Protein AF-A0A3E0MIS6-F1 (afdb_monomer)

Nearest PDB structures (foldseek):
  4czz-assembly1_B  TM=7.151E-01  e=3.723E+00  Homo sapiens

Secondary structure (DSSP, 8-state):
--SS-HHHHHHHHHTPSB-HHHHHHHHHHHSSS-HHHHHHHHHHTT--B-PPPPPPPPPPPSS--HHHHHHHHHHHTTPPP-SSSPPHHHHHHHHHHH-

pLDDT: mean 90.52, std 8.73, range [60.5, 96.69]

Structure (mmCIF, N/CA/C/O backbone):
data_AF-A0A3E0MIS6-F1
#
_entry.id   AF-A0A3E0MIS6-F1
#
loop_
_atom_site.group_PDB
_atom_site.id
_atom_site.type_symbol
_atom_site.label_atom_id
_atom_site.label_alt_id
_atom_site.label_comp_id
_atom_site.label_asym_id
_atom_site.label_entity_id
_atom_site.label_seq_id
_atom_site.pdbx_PDB_ins_code
_atom_site.Cartn_x
_atom_site.Cartn_y
_atom_site.Cartn_z
_atom_site.occupancy
_atom_site.B_iso_or_equiv
_atom_site.auth_seq_id
_atom_site.auth_comp_id
_atom_site.auth_asym_id
_atom_site.auth_atom_id
_atom_site.pdbx_PDB_model_num
ATOM 1 N N . MET A 1 1 ? -10.401 15.696 27.341 1.00 60.50 1 MET A N 1
ATOM 2 C CA . MET A 1 1 ? -11.743 15.164 27.008 1.00 60.50 1 MET A CA 1
ATOM 3 C C . MET A 1 1 ? -11.606 14.136 25.893 1.00 60.50 1 MET A C 1
ATOM 5 O O . MET A 1 1 ? -10.700 14.270 25.083 1.00 60.50 1 MET A O 1
ATOM 9 N N . SER A 1 2 ? -12.436 13.089 25.874 1.00 73.88 2 SER A N 1
ATOM 10 C CA . SER A 1 2 ? -12.440 12.104 24.780 1.00 73.88 2 SER A CA 1
ATOM 11 C C . SER A 1 2 ? -13.061 12.728 23.527 1.00 73.88 2 SER A C 1
ATOM 13 O O . SER A 1 2 ? -14.175 13.229 23.607 1.00 73.88 2 SER A O 1
ATOM 15 N N . ASN A 1 3 ? -12.392 12.637 22.372 1.00 86.50 3 ASN A N 1
ATOM 16 C CA . ASN A 1 3 ? -12.955 13.059 21.074 1.00 86.50 3 ASN A CA 1
ATOM 17 C C . ASN A 1 3 ? -14.115 12.161 20.595 1.00 86.50 3 ASN A C 1
ATOM 19 O O . ASN A 1 3 ? -14.743 12.443 19.579 1.00 86.50 3 ASN A O 1
ATOM 23 N N . TYR A 1 4 ? -14.381 11.063 21.310 1.00 93.00 4 TYR A N 1
ATOM 24 C CA . TYR A 1 4 ? -15.458 10.122 21.024 1.00 93.00 4 TYR A CA 1
ATOM 25 C C . TYR A 1 4 ? -16.657 10.373 21.925 1.00 93.00 4 TYR A C 1
ATOM 27 O O . TYR A 1 4 ? -16.518 10.333 23.152 1.00 93.00 4 TYR A O 1
ATOM 35 N N . THR A 1 5 ? -17.826 10.538 21.310 1.00 94.38 5 THR A N 1
ATOM 36 C CA . THR A 1 5 ? -19.115 10.555 22.004 1.00 94.38 5 THR A CA 1
ATOM 37 C C . THR A 1 5 ? -19.547 9.131 22.391 1.00 94.38 5 THR A C 1
ATOM 39 O O . THR A 1 5 ? -19.082 8.153 21.792 1.00 94.38 5 THR A O 1
ATOM 42 N N . PRO A 1 6 ? -20.467 8.972 23.360 1.00 94.00 6 PRO A N 1
ATOM 43 C CA . PRO A 1 6 ? -21.023 7.663 23.705 1.00 94.00 6 PRO A CA 1
ATOM 44 C C .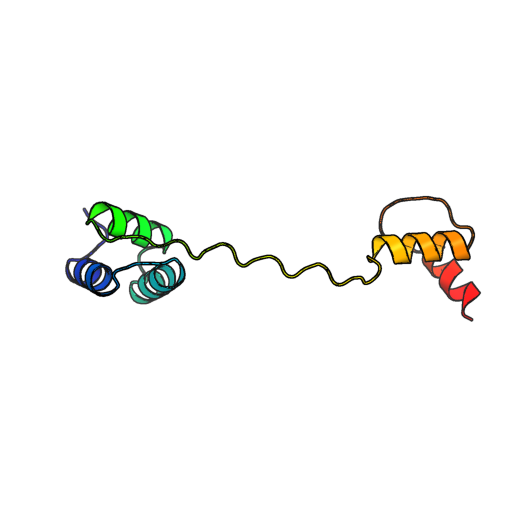 PRO A 1 6 ? -21.666 6.939 22.509 1.00 94.00 6 PRO A C 1
ATOM 46 O O . PRO A 1 6 ? -21.501 5.728 22.369 1.00 94.00 6 PRO A O 1
ATOM 49 N N . ALA A 1 7 ? -22.323 7.680 21.608 1.00 94.19 7 ALA A N 1
ATOM 50 C CA . ALA A 1 7 ? -22.930 7.131 20.395 1.00 94.19 7 ALA A CA 1
ATOM 51 C C . ALA A 1 7 ? -21.879 6.540 19.438 1.00 94.19 7 ALA A C 1
ATOM 53 O O . ALA A 1 7 ? -22.040 5.418 18.958 1.00 94.19 7 ALA A O 1
ATOM 54 N N . MET A 1 8 ? -20.754 7.237 19.233 1.00 95.25 8 MET A N 1
ATOM 55 C CA . MET A 1 8 ? -19.641 6.724 18.422 1.00 95.25 8 MET A CA 1
ATOM 56 C C . MET A 1 8 ? -19.052 5.444 19.028 1.00 95.25 8 MET A C 1
ATOM 58 O O . MET A 1 8 ? -18.759 4.490 18.312 1.00 95.25 8 MET A O 1
ATOM 62 N N . VAL A 1 9 ? -18.907 5.388 2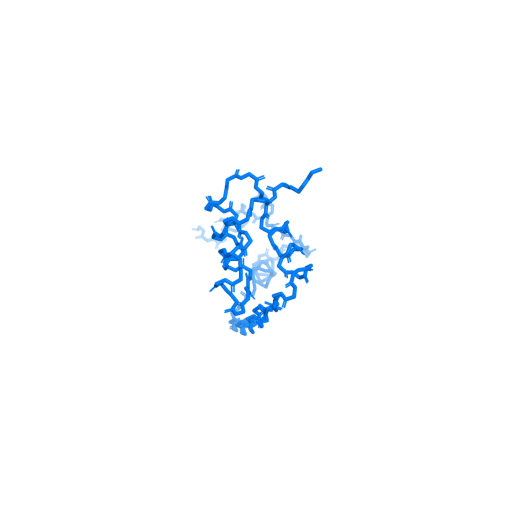0.357 1.00 94.94 9 VAL A N 1
ATOM 63 C CA . VAL A 1 9 ? -18.406 4.191 21.054 1.00 94.94 9 VAL A CA 1
ATOM 64 C C . VAL A 1 9 ? -19.367 3.010 20.892 1.00 94.94 9 VAL A C 1
ATOM 66 O O . VAL A 1 9 ? -18.912 1.895 20.634 1.00 94.94 9 VAL A O 1
ATOM 69 N N . ALA A 1 10 ? -20.681 3.236 20.988 1.00 95.88 10 ALA A N 1
ATOM 70 C CA . ALA A 1 10 ? -21.683 2.201 20.736 1.00 95.88 10 ALA A CA 1
ATOM 71 C C . ALA A 1 10 ? -21.602 1.676 19.293 1.00 95.88 10 ALA A C 1
ATOM 73 O O . ALA A 1 10 ? -21.636 0.465 19.073 1.00 95.88 10 ALA A O 1
ATOM 74 N N . ARG A 1 11 ? -21.397 2.570 18.319 1.00 96.44 11 ARG A N 1
ATOM 75 C CA . ARG A 1 11 ? -21.238 2.209 16.905 1.00 96.44 11 ARG A CA 1
ATOM 76 C C . ARG A 1 11 ? -19.982 1.373 16.641 1.00 96.44 11 ARG A C 1
ATOM 78 O O . ARG A 1 11 ? -20.048 0.385 15.910 1.00 96.44 11 ARG A O 1
ATOM 85 N N . ILE A 1 12 ? -18.861 1.715 17.283 1.00 95.06 12 ILE A N 1
ATOM 86 C CA . ILE A 1 12 ? -17.619 0.926 17.217 1.00 95.06 12 ILE A CA 1
ATOM 87 C C . ILE A 1 12 ? -17.850 -0.484 17.780 1.00 95.06 12 ILE A C 1
ATOM 89 O O . ILE A 1 12 ? -17.454 -1.459 17.145 1.00 95.06 12 ILE A O 1
ATOM 93 N N . LYS A 1 13 ? -18.531 -0.610 18.929 1.00 95.31 13 LYS A N 1
ATOM 94 C CA . LYS A 1 13 ? -18.864 -1.917 19.528 1.00 95.31 13 LYS A CA 1
ATOM 95 C C . LYS A 1 13 ? -19.778 -2.753 18.632 1.00 95.31 13 LYS A C 1
ATOM 97 O O . LYS A 1 13 ? -19.516 -3.934 18.443 1.00 95.31 13 LYS A O 1
ATOM 102 N N . ALA A 1 14 ? -20.796 -2.136 18.033 1.00 95.38 14 ALA A N 1
ATOM 103 C CA . ALA A 1 14 ? -21.706 -2.801 17.098 1.00 95.38 14 ALA A CA 1
ATOM 104 C C . ALA A 1 14 ? -21.011 -3.278 15.807 1.00 95.38 14 ALA A C 1
ATOM 106 O O . ALA A 1 14 ? -21.528 -4.144 15.110 1.00 95.38 14 ALA A O 1
ATOM 107 N N . SER A 1 15 ? -19.836 -2.726 15.490 1.00 93.00 15 SER A N 1
ATOM 108 C CA . SER A 1 15 ? -19.064 -3.072 14.293 1.00 93.00 15 SER A CA 1
ATOM 109 C C . SER A 1 15 ? -18.054 -4.206 14.518 1.00 93.00 15 SER A C 1
ATOM 111 O O . SER A 1 15 ? -17.345 -4.574 13.574 1.00 93.00 15 SER A O 1
ATOM 113 N N . ALA A 1 16 ? -17.977 -4.759 15.736 1.00 90.31 16 ALA A N 1
ATOM 114 C CA . ALA A 1 16 ? -17.074 -5.852 16.087 1.00 90.31 16 ALA A CA 1
ATOM 115 C C . ALA A 1 16 ? -17.380 -7.145 15.287 1.00 90.31 16 ALA A C 1
ATOM 117 O O . ALA A 1 16 ? -18.548 -7.441 15.036 1.00 90.31 16 ALA A O 1
ATOM 118 N N . PRO A 1 17 ? -16.362 -7.929 14.882 1.00 91.25 17 PRO A N 1
ATOM 119 C CA . PRO A 1 17 ? -14.940 -7.593 14.911 1.00 91.25 17 PRO A CA 1
ATOM 120 C C . PRO A 1 17 ? -14.603 -6.496 13.889 1.00 91.25 17 PRO A C 1
ATOM 122 O O . PRO A 1 17 ? -15.133 -6.467 12.769 1.00 91.25 17 PRO A O 1
ATOM 125 N N . LEU A 1 18 ? -13.717 -5.581 14.282 1.00 93.88 18 LEU A N 1
ATOM 126 C CA . LEU A 1 18 ? -13.306 -4.452 13.455 1.00 93.88 18 LEU A CA 1
ATOM 127 C C . LEU A 1 18 ? -12.255 -4.894 12.430 1.00 93.88 18 LEU A C 1
ATOM 129 O O . LEU A 1 18 ? -11.450 -5.781 12.691 1.00 93.88 18 LEU A O 1
ATOM 133 N N . ASN A 1 19 ? -12.210 -4.237 11.277 1.00 93.81 19 ASN A N 1
ATOM 134 C CA . ASN A 1 19 ? -11.130 -4.377 10.302 1.00 93.81 19 ASN A CA 1
ATOM 135 C C . ASN A 1 19 ? -10.814 -3.005 9.684 1.00 93.81 19 ASN A C 1
ATOM 137 O O . ASN A 1 19 ? -11.457 -2.004 10.010 1.00 93.81 19 ASN A O 1
ATOM 141 N N . LEU A 1 20 ? -9.809 -2.936 8.807 1.00 92.75 20 LEU A N 1
ATOM 142 C CA . LEU A 1 20 ? -9.371 -1.667 8.214 1.00 92.75 20 LEU A CA 1
ATOM 143 C C . LEU A 1 20 ? -10.472 -0.979 7.390 1.00 92.75 20 LEU A C 1
ATOM 145 O O . LEU A 1 20 ? -10.554 0.245 7.416 1.00 92.75 20 LEU A O 1
ATOM 149 N N . ALA A 1 21 ? -11.309 -1.746 6.683 1.00 93.69 21 ALA A N 1
ATOM 150 C CA . ALA A 1 21 ? -12.411 -1.206 5.886 1.00 93.69 21 ALA A CA 1
ATOM 151 C C . ALA A 1 21 ? -13.480 -0.575 6.789 1.00 93.69 21 ALA A C 1
ATOM 153 O O . ALA A 1 21 ? -13.694 0.630 6.719 1.00 93.69 21 ALA A O 1
ATOM 154 N N . LYS A 1 22 ? -14.006 -1.339 7.755 1.00 94.94 22 LYS A N 1
ATOM 155 C CA . LYS A 1 22 ? -14.972 -0.844 8.749 1.00 94.94 22 LYS A CA 1
ATOM 156 C C . LYS A 1 22 ? -14.447 0.378 9.509 1.00 94.94 22 LYS A C 1
ATOM 158 O O . LYS A 1 22 ? -15.193 1.309 9.779 1.00 94.94 22 LYS A O 1
ATOM 163 N N . ALA A 1 23 ? -13.156 0.403 9.851 1.00 95.44 23 ALA A N 1
ATOM 164 C CA . ALA A 1 23 ? -12.551 1.550 10.528 1.00 95.44 23 ALA A CA 1
ATOM 165 C C . ALA A 1 23 ? -12.502 2.814 9.651 1.00 95.44 23 ALA A C 1
ATOM 167 O O . ALA A 1 23 ? -12.622 3.920 10.179 1.00 95.44 23 ALA A O 1
ATOM 168 N N . LYS A 1 24 ? -12.310 2.666 8.333 1.00 96.62 24 LYS A N 1
ATOM 169 C CA . LYS A 1 24 ? -12.385 3.781 7.379 1.00 96.62 24 LYS A CA 1
ATOM 170 C C . LYS A 1 24 ? -13.814 4.288 7.235 1.00 96.62 24 LYS A C 1
ATOM 172 O O . LYS A 1 24 ? -14.005 5.498 7.288 1.00 96.62 24 LYS A O 1
ATOM 177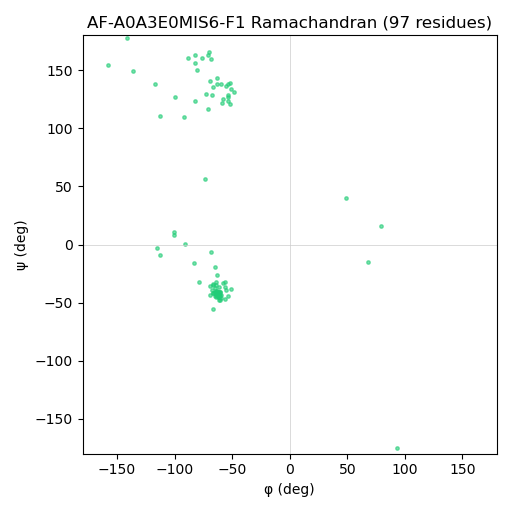 N N . ASP A 1 25 ? -14.780 3.382 7.136 1.00 96.69 25 ASP A N 1
ATOM 178 C CA . ASP A 1 25 ? -16.196 3.736 7.008 1.00 96.69 25 ASP A CA 1
ATOM 179 C C . ASP A 1 25 ? -16.684 4.494 8.247 1.00 96.69 25 ASP A C 1
ATOM 181 O O . ASP A 1 25 ? -17.265 5.566 8.127 1.00 96.69 25 ASP A O 1
ATOM 185 N N . LEU A 1 26 ? -16.341 4.013 9.448 1.00 96.25 26 LEU A N 1
ATOM 186 C CA . LEU A 1 26 ? -16.662 4.700 10.702 1.00 96.25 26 LEU A CA 1
ATOM 187 C C . LEU A 1 26 ? -15.985 6.068 10.811 1.00 96.25 26 LEU A C 1
ATOM 189 O O . LEU A 1 26 ? -16.595 7.020 11.277 1.00 96.25 26 LEU A O 1
ATOM 193 N N . ALA A 1 27 ? -14.726 6.196 10.386 1.00 96.50 27 ALA A N 1
ATOM 194 C CA . ALA A 1 27 ? -14.051 7.492 10.389 1.00 96.50 27 ALA A CA 1
ATOM 195 C C . ALA A 1 27 ? -14.712 8.492 9.427 1.00 96.50 27 ALA A C 1
ATOM 197 O O . ALA A 1 27 ? -14.826 9.670 9.763 1.00 96.50 27 ALA A O 1
ATOM 198 N N . ALA A 1 28 ? -15.174 8.022 8.265 1.00 96.69 28 ALA A N 1
ATOM 199 C CA . ALA A 1 28 ? -15.946 8.830 7.328 1.00 96.69 28 ALA A CA 1
ATOM 200 C C . ALA A 1 28 ? -17.323 9.212 7.902 1.00 96.69 28 ALA A C 1
ATOM 202 O O . ALA A 1 28 ? -17.716 10.367 7.785 1.00 96.69 28 ALA A O 1
ATOM 203 N N . GLU A 1 29 ? -18.010 8.281 8.577 1.00 95.25 29 GLU A N 1
ATOM 204 C CA . GLU A 1 29 ? -19.285 8.520 9.278 1.00 95.25 29 GLU A CA 1
ATOM 205 C C . GLU A 1 29 ? -19.129 9.568 10.392 1.00 95.25 29 GLU A C 1
ATOM 207 O O . GLU A 1 29 ? -19.978 10.436 10.571 1.00 95.25 29 GLU A O 1
ATOM 212 N N . PHE A 1 30 ? -18.026 9.510 11.138 1.00 95.00 30 PHE A N 1
ATOM 213 C CA . PHE A 1 30 ? -17.772 10.386 12.278 1.00 95.00 30 PHE A CA 1
ATOM 214 C C . PHE A 1 30 ? -17.288 11.788 11.890 1.00 95.00 30 PHE A C 1
ATOM 216 O O . PHE A 1 30 ? -17.551 12.745 12.617 1.00 95.00 30 PHE A O 1
ATOM 223 N N . GLY A 1 31 ? -16.539 11.925 10.793 1.00 93.62 31 GLY A N 1
ATOM 224 C CA . GLY A 1 31 ? -16.073 13.207 10.245 1.00 93.62 31 GLY A CA 1
ATOM 225 C C . GLY A 1 31 ? -15.044 13.978 11.089 1.00 93.62 31 GLY A C 1
ATOM 226 O O . GLY A 1 31 ? -14.381 14.874 10.573 1.00 93.62 31 GLY A O 1
ATOM 227 N N . ASN A 1 32 ? -14.860 13.632 12.367 1.00 92.50 32 ASN A N 1
ATOM 228 C CA . ASN A 1 32 ? -13.995 14.340 13.318 1.00 92.50 32 ASN A CA 1
ATOM 229 C C . ASN A 1 32 ? -12.788 13.514 13.808 1.00 92.50 32 ASN A C 1
ATOM 231 O O . ASN A 1 32 ? -11.972 14.007 14.589 1.00 92.50 32 ASN A O 1
ATOM 235 N N . VAL A 1 33 ? -12.667 12.252 13.384 1.00 93.94 33 VAL A N 1
ATOM 236 C CA . VAL A 1 33 ? -11.579 11.346 13.777 1.00 93.94 33 VAL A CA 1
ATOM 237 C C . VAL A 1 33 ? -11.046 10.567 12.581 1.00 93.94 33 VAL A C 1
ATOM 239 O O . VAL A 1 33 ? -11.765 10.245 11.643 1.00 93.94 33 VAL A O 1
ATOM 242 N N . THR A 1 34 ? -9.759 10.227 12.616 1.00 96.69 34 THR A N 1
ATOM 243 C CA . THR A 1 34 ? -9.132 9.405 11.573 1.00 96.69 34 THR A CA 1
ATOM 244 C C . THR A 1 34 ? -9.389 7.917 11.808 1.00 96.69 34 THR A C 1
ATOM 246 O O . THR A 1 34 ? -9.535 7.475 12.948 1.00 96.69 34 THR A O 1
ATOM 249 N N . TYR A 1 35 ? -9.326 7.100 10.751 1.00 95.88 35 TYR A N 1
ATOM 250 C CA . TYR A 1 35 ? -9.469 5.639 10.864 1.00 95.88 35 TYR A CA 1
ATOM 251 C C . TYR A 1 35 ? -8.457 5.011 11.841 1.00 95.88 35 TYR A C 1
ATOM 253 O O . TYR A 1 35 ? -8.775 4.048 12.533 1.00 95.88 35 TYR A O 1
ATOM 261 N N . ARG A 1 36 ? -7.244 5.578 11.961 1.00 95.75 36 ARG A N 1
ATOM 262 C CA . ARG A 1 36 ? -6.223 5.122 12.927 1.00 95.75 36 ARG A CA 1
ATOM 263 C C . ARG A 1 36 ? -6.657 5.394 14.368 1.00 95.75 36 ARG A C 1
ATOM 265 O O . ARG A 1 36 ? -6.450 4.547 15.234 1.00 95.75 36 ARG A O 1
ATOM 272 N N . SER A 1 37 ? -7.287 6.546 14.610 1.00 96.00 37 SER A N 1
ATOM 273 C CA . SER A 1 37 ? -7.886 6.872 15.906 1.00 96.00 37 SER A CA 1
ATOM 274 C C . SER A 1 37 ? -9.019 5.899 16.237 1.00 96.00 37 SER A C 1
ATOM 276 O O . SER A 1 37 ? -9.078 5.417 17.365 1.00 96.00 37 SER A O 1
ATOM 278 N N . VAL A 1 38 ? -9.869 5.551 15.260 1.00 95.94 38 VAL A N 1
ATOM 279 C CA . VAL A 1 38 ? -10.980 4.601 15.459 1.00 95.94 38 VAL A CA 1
ATOM 280 C C . VAL A 1 38 ? -10.452 3.224 15.861 1.00 95.94 38 VAL A C 1
ATOM 282 O O . VAL A 1 38 ? -10.957 2.636 16.814 1.00 95.94 38 VAL A O 1
ATOM 285 N N . ILE A 1 39 ? -9.393 2.739 15.201 1.00 95.50 39 ILE A N 1
ATOM 286 C CA . ILE A 1 39 ? -8.732 1.470 15.553 1.00 95.50 39 ILE A CA 1
ATOM 287 C C . ILE A 1 39 ? -8.177 1.521 16.983 1.00 95.50 39 ILE A C 1
ATOM 289 O O . ILE A 1 39 ? -8.443 0.618 17.772 1.00 95.50 39 ILE A O 1
ATOM 293 N N . SER A 1 40 ? -7.459 2.591 17.341 1.00 95.19 40 SER A N 1
ATOM 294 C CA . SER A 1 40 ? -6.917 2.771 18.697 1.00 95.19 40 SER A CA 1
ATOM 295 C C . SER A 1 40 ? -8.028 2.800 19.751 1.00 95.19 40 SER A C 1
ATOM 297 O O . SER A 1 40 ? -7.952 2.126 20.781 1.00 95.19 40 SER A O 1
ATOM 299 N N . LYS A 1 41 ? -9.126 3.512 19.465 1.00 95.44 41 LYS A N 1
ATOM 300 C CA . LYS A 1 41 ? -10.276 3.569 20.364 1.00 95.44 41 LYS A CA 1
ATOM 301 C C . LYS A 1 41 ? -10.937 2.203 20.515 1.00 95.44 41 LYS A C 1
ATOM 303 O O . LYS A 1 41 ? -11.218 1.823 21.648 1.00 95.44 41 LYS A O 1
ATOM 308 N N . ALA A 1 42 ? -11.143 1.469 19.423 1.00 94.69 42 ALA A N 1
ATOM 309 C CA . ALA A 1 42 ? -11.700 0.118 19.431 1.00 94.69 42 ALA A CA 1
ATOM 310 C C . ALA A 1 42 ? -10.876 -0.827 20.321 1.00 94.69 42 ALA A C 1
ATOM 312 O O . ALA A 1 42 ? -11.432 -1.472 21.206 1.00 94.69 42 ALA A O 1
ATOM 313 N N . GLN A 1 43 ? -9.550 -0.807 20.180 1.00 94.00 43 GLN A N 1
ATOM 314 C CA . GLN A 1 43 ? -8.642 -1.592 21.020 1.00 94.00 43 GLN A CA 1
ATOM 315 C C . GLN A 1 43 ? -8.742 -1.195 22.500 1.00 94.00 43 GLN A C 1
ATOM 317 O O . GLN A 1 43 ? -8.847 -2.064 23.360 1.00 94.00 43 GLN A O 1
ATOM 322 N N . SER A 1 44 ? -8.802 0.109 22.805 1.00 94.56 44 SER A N 1
ATOM 323 C CA . SER A 1 44 ? -8.923 0.600 24.189 1.00 94.56 44 SER A CA 1
ATOM 324 C C . SER A 1 44 ? -10.215 0.171 24.896 1.00 94.56 44 SER A C 1
ATOM 326 O O . SER A 1 44 ? -10.242 0.084 26.119 1.00 94.56 44 SER A O 1
ATOM 328 N N . ILE A 1 45 ? -11.289 -0.089 24.139 1.00 94.00 45 ILE A N 1
ATOM 329 C CA . ILE A 1 45 ? -12.592 -0.524 24.670 1.00 94.00 45 ILE A CA 1
ATOM 330 C C . ILE A 1 45 ? -12.817 -2.038 24.525 1.00 94.00 45 ILE A C 1
ATOM 332 O O . ILE A 1 45 ? -13.940 -2.498 24.725 1.00 94.00 45 ILE A O 1
ATOM 336 N N . GLY A 1 46 ? -11.775 -2.795 24.159 1.00 93.44 46 GLY A N 1
ATOM 337 C CA . GLY A 1 46 ? -11.808 -4.256 24.056 1.00 93.44 46 GLY A CA 1
ATOM 338 C C . GLY A 1 46 ? -12.450 -4.813 22.781 1.00 93.44 46 GLY A C 1
ATOM 339 O O . GLY A 1 46 ? -12.800 -5.987 22.748 1.00 93.44 46 GLY A O 1
ATOM 340 N N . VAL A 1 47 ? -12.627 -4.005 21.732 1.00 93.94 47 VAL A N 1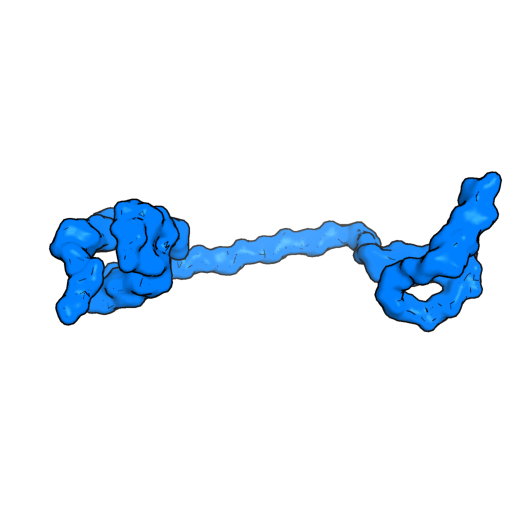
ATOM 341 C CA . VAL A 1 47 ? -13.110 -4.487 20.429 1.00 93.94 47 VAL A CA 1
ATOM 342 C C . VAL A 1 47 ? -11.941 -5.066 19.637 1.00 93.94 47 VAL A C 1
ATOM 344 O O . VAL A 1 47 ? -10.950 -4.382 19.372 1.00 93.94 47 VAL A O 1
ATOM 347 N N . GLU A 1 48 ? -12.077 -6.328 19.233 1.00 93.38 48 GLU A N 1
ATOM 348 C CA . GLU A 1 48 ? -11.075 -7.032 18.440 1.00 93.38 48 GLU A CA 1
ATOM 349 C C . GLU A 1 48 ? -10.871 -6.376 17.066 1.00 93.38 48 GLU A C 1
ATOM 351 O O . GLU A 1 48 ? -11.827 -5.989 16.386 1.00 93.38 48 GLU A O 1
ATOM 356 N N . TYR A 1 49 ? -9.605 -6.279 16.650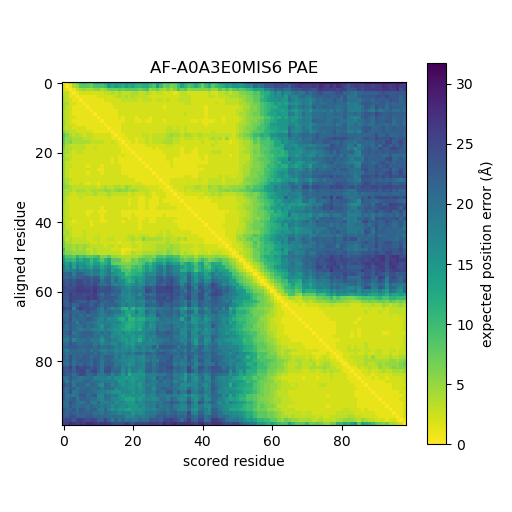 1.00 91.81 49 TYR A N 1
ATOM 357 C CA . TYR A 1 49 ? -9.213 -5.803 15.328 1.00 91.81 49 TYR A CA 1
ATOM 358 C C . TYR A 1 49 ? -8.592 -6.936 14.506 1.00 91.81 49 TYR A C 1
ATOM 360 O O . TYR A 1 49 ? -7.460 -7.355 14.751 1.00 91.81 49 TYR A O 1
ATOM 368 N N . VAL A 1 50 ? -9.316 -7.372 13.478 1.00 91.19 50 VAL A N 1
ATOM 369 C CA . VAL A 1 50 ? -8.897 -8.405 12.533 1.00 91.19 50 VAL A CA 1
ATOM 370 C C . VAL A 1 50 ? -8.216 -7.734 11.343 1.00 91.19 50 VAL A C 1
ATOM 372 O O . VAL A 1 50 ? -8.842 -7.054 10.521 1.00 91.19 50 VAL A O 1
ATOM 375 N N . LYS A 1 51 ? -6.897 -7.919 11.238 1.00 84.50 51 LYS A N 1
ATOM 376 C CA . LYS A 1 51 ? -6.146 -7.526 10.042 1.00 84.50 51 LYS A CA 1
ATOM 377 C C . LYS A 1 51 ? -6.581 -8.422 8.890 1.00 84.50 51 LYS A C 1
ATOM 379 O O . LYS A 1 51 ? -6.540 -9.642 9.014 1.00 84.50 51 LYS A O 1
ATOM 384 N N . LEU A 1 52 ? -6.958 -7.811 7.765 1.00 76.62 52 LEU A N 1
ATOM 385 C CA . LEU A 1 52 ? -7.097 -8.551 6.515 1.00 76.62 52 LEU A CA 1
ATOM 386 C C . LEU A 1 52 ? -5.782 -9.287 6.263 1.00 76.62 52 LEU A C 1
ATOM 388 O O . LEU A 1 52 ? -4.711 -8.671 6.311 1.00 76.62 52 LEU A O 1
ATOM 392 N N . ALA A 1 53 ? -5.874 -10.597 6.039 1.00 73.31 53 ALA A N 1
ATOM 393 C CA . ALA A 1 53 ? -4.724 -11.379 5.631 1.00 73.31 53 ALA A CA 1
ATOM 394 C C . ALA A 1 53 ? -4.106 -10.713 4.389 1.00 73.31 53 ALA A C 1
ATOM 396 O O . ALA A 1 53 ? -4.852 -10.239 3.521 1.00 73.31 53 ALA A O 1
ATOM 397 N N . PRO A 1 54 ? -2.767 -10.618 4.303 1.00 68.25 54 PRO A N 1
ATOM 398 C CA . PRO A 1 54 ? -2.130 -10.095 3.111 1.00 68.25 54 PRO A CA 1
ATOM 399 C C . PRO A 1 54 ? -2.640 -10.890 1.913 1.00 68.25 54 PRO A C 1
ATOM 401 O O . PRO A 1 54 ? -2.548 -12.117 1.892 1.00 68.25 54 PRO A O 1
ATOM 404 N N . VAL A 1 55 ? -3.214 -10.191 0.932 1.00 71.31 55 VAL A N 1
ATOM 405 C CA . VAL A 1 55 ? -3.641 -10.829 -0.311 1.00 71.31 55 VAL A CA 1
ATOM 406 C C . VAL A 1 55 ? -2.394 -11.454 -0.923 1.00 71.31 55 VAL A C 1
ATOM 408 O O . VAL A 1 55 ? -1.401 -10.753 -1.146 1.00 71.31 55 VAL A O 1
ATOM 411 N N . ALA A 1 56 ? -2.428 -12.769 -1.149 1.00 68.69 56 ALA A N 1
ATOM 412 C CA . ALA A 1 56 ? -1.353 -13.464 -1.836 1.00 68.69 56 ALA A CA 1
ATOM 413 C C . ALA A 1 56 ? -1.081 -12.720 -3.145 1.00 68.69 56 ALA A C 1
ATOM 415 O O . ALA A 1 56 ? -1.992 -12.509 -3.954 1.00 68.69 56 ALA A O 1
ATOM 416 N N . ARG A 1 57 ? 0.157 -12.243 -3.325 1.00 66.75 57 ARG A N 1
ATOM 417 C CA . ARG A 1 57 ? 0.531 -11.577 -4.572 1.00 66.75 57 ARG A CA 1
ATOM 418 C C . ARG A 1 57 ? 0.265 -12.576 -5.687 1.00 66.75 57 ARG A C 1
ATOM 420 O O . ARG A 1 57 ? 0.766 -13.698 -5.623 1.00 66.75 57 ARG A O 1
ATOM 427 N N . LYS A 1 58 ? -0.526 -12.175 -6.686 1.00 71.06 58 LYS A N 1
ATOM 428 C CA . LYS A 1 58 ? -0.660 -12.968 -7.907 1.00 71.06 58 LYS A CA 1
ATOM 429 C C . LYS A 1 58 ? 0.752 -13.261 -8.412 1.00 71.06 58 LYS A C 1
ATOM 431 O O . LYS A 1 58 ? 1.593 -12.355 -8.404 1.00 71.06 58 LYS A O 1
ATOM 436 N N . ALA A 1 59 ? 1.011 -14.514 -8.783 1.00 66.88 59 ALA A N 1
ATOM 437 C CA . ALA A 1 59 ? 2.255 -14.872 -9.448 1.00 66.88 59 ALA A CA 1
ATOM 438 C C . ALA A 1 59 ? 2.470 -13.873 -10.589 1.00 66.88 59 ALA A C 1
ATOM 440 O O . ALA A 1 59 ? 1.520 -13.557 -11.315 1.00 66.88 59 ALA A O 1
ATOM 441 N N . LYS A 1 60 ? 3.677 -13.299 -10.686 1.00 64.56 60 LYS A N 1
ATOM 442 C CA . LYS A 1 60 ? 4.007 -12.460 -11.840 1.00 64.56 60 LYS A CA 1
ATOM 443 C C . LYS A 1 60 ? 3.720 -13.307 -13.076 1.00 64.56 60 LYS A C 1
ATOM 445 O O . LYS A 1 60 ? 4.141 -14.459 -13.117 1.00 64.56 60 LYS A O 1
ATOM 450 N N . ALA A 1 61 ? 2.952 -12.759 -14.016 1.00 69.56 61 ALA A N 1
ATOM 451 C CA . ALA A 1 61 ? 2.781 -13.404 -15.306 1.00 69.56 61 ALA A CA 1
ATOM 452 C C . ALA A 1 61 ? 4.176 -13.705 -15.869 1.00 69.56 61 ALA A C 1
ATOM 454 O O . ALA A 1 61 ? 5.081 -12.879 -15.709 1.00 69.56 61 ALA A O 1
ATOM 455 N N . ASP A 1 62 ? 4.339 -14.880 -16.476 1.00 74.81 62 ASP A N 1
ATOM 456 C CA . ASP A 1 62 ? 5.573 -15.312 -17.141 1.00 74.81 62 ASP A CA 1
ATOM 457 C C . ASP A 1 62 ? 5.737 -14.561 -18.471 1.00 74.81 62 ASP A C 1
ATOM 459 O O . ASP A 1 62 ? 5.716 -15.107 -19.569 1.00 74.81 62 ASP A O 1
ATOM 463 N N . THR A 1 63 ? 5.734 -13.239 -18.364 1.00 80.81 63 THR A N 1
ATOM 464 C CA . THR A 1 63 ? 5.851 -12.291 -19.460 1.00 80.81 63 THR A CA 1
ATOM 465 C C . THR A 1 63 ? 7.128 -11.508 -19.242 1.00 80.81 63 THR A C 1
ATOM 467 O O . THR A 1 63 ? 7.354 -11.077 -18.101 1.00 80.81 63 THR A O 1
ATOM 470 N N . PRO A 1 64 ? 7.915 -11.255 -20.301 1.00 86.56 64 PRO A N 1
ATOM 471 C CA . PRO A 1 64 ? 9.156 -10.531 -20.149 1.00 86.56 64 PRO A CA 1
ATOM 472 C C . PRO A 1 64 ? 8.932 -9.185 -19.468 1.00 86.56 64 PRO A C 1
ATOM 474 O O . PRO A 1 64 ? 7.975 -8.459 -19.765 1.00 86.56 64 PRO A O 1
ATOM 477 N N . THR A 1 65 ? 9.796 -8.845 -18.519 1.00 89.94 65 THR A N 1
ATOM 478 C CA . THR A 1 65 ? 9.711 -7.548 -17.851 1.00 89.94 65 THR A CA 1
ATOM 479 C C . THR A 1 65 ? 10.066 -6.422 -18.825 1.00 89.94 65 THR A C 1
ATOM 481 O O . THR A 1 65 ? 10.761 -6.623 -19.820 1.00 89.94 65 THR A O 1
ATOM 484 N N . LYS A 1 66 ? 9.647 -5.182 -18.530 1.00 92.56 66 LYS A N 1
ATOM 485 C CA . LYS A 1 66 ? 10.082 -4.004 -19.308 1.00 92.56 66 LYS A CA 1
ATOM 486 C C . LYS A 1 66 ? 11.612 -3.954 -19.439 1.00 92.56 66 LYS A C 1
ATOM 488 O O . LYS A 1 66 ? 12.121 -3.612 -20.497 1.00 92.56 66 LYS A O 1
ATOM 493 N N . ALA A 1 67 ? 12.337 -4.317 -18.380 1.00 92.69 67 ALA A N 1
ATOM 494 C CA . ALA A 1 67 ? 13.796 -4.352 -18.391 1.00 92.69 67 ALA A CA 1
ATOM 495 C C . ALA A 1 67 ? 14.348 -5.384 -19.386 1.00 92.69 67 ALA A C 1
ATOM 497 O O . ALA A 1 67 ? 15.288 -5.076 -20.113 1.00 92.69 67 ALA A O 1
ATOM 498 N N . GLU A 1 68 ? 13.738 -6.567 -19.467 1.00 93.06 68 GLU A N 1
ATOM 499 C CA . GLU A 1 68 ? 14.116 -7.603 -20.435 1.00 93.06 68 GLU A CA 1
ATOM 500 C C . GLU A 1 68 ? 13.830 -7.173 -21.875 1.00 93.06 68 GLU A C 1
ATOM 502 O O . GLU A 1 68 ? 14.693 -7.339 -22.733 1.00 93.06 68 GLU A O 1
ATOM 507 N N . TYR A 1 69 ? 12.681 -6.539 -22.137 1.00 94.38 69 TYR A N 1
ATOM 508 C CA . TYR A 1 69 ? 12.405 -5.953 -23.453 1.00 94.38 69 TYR A CA 1
ATOM 509 C C . TYR A 1 69 ? 13.444 -4.895 -23.834 1.00 94.38 69 TYR A C 1
ATOM 511 O O . TYR A 1 69 ? 13.967 -4.914 -24.944 1.00 94.38 69 TYR A O 1
ATOM 519 N N . LEU A 1 70 ? 13.787 -3.991 -22.913 1.00 95.62 70 LEU A N 1
ATOM 520 C CA . LEU A 1 70 ? 14.788 -2.954 -23.163 1.00 95.62 70 LEU A CA 1
ATOM 521 C C . LEU A 1 70 ? 16.183 -3.541 -23.415 1.00 95.62 70 LEU A C 1
ATOM 523 O O . LEU A 1 70 ? 16.884 -3.079 -24.312 1.00 95.62 70 LEU A O 1
ATOM 527 N N . ALA A 1 71 ? 16.574 -4.578 -22.672 1.00 94.00 71 ALA A N 1
ATOM 528 C CA . ALA A 1 71 ? 17.830 -5.287 -22.899 1.00 94.00 71 ALA A CA 1
ATOM 529 C C . ALA A 1 71 ? 17.848 -5.987 -24.269 1.00 94.00 71 ALA A C 1
ATOM 531 O O . ALA A 1 71 ? 18.837 -5.894 -24.997 1.00 94.00 71 ALA A O 1
ATOM 532 N N . ALA A 1 72 ? 16.742 -6.630 -24.656 1.00 94.31 7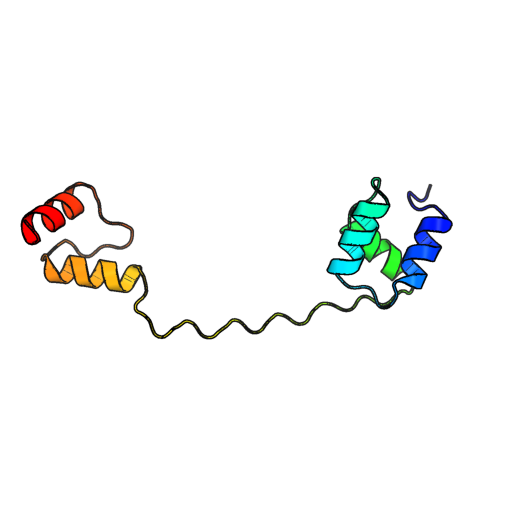2 ALA A N 1
ATOM 533 C CA . ALA A 1 72 ? 16.602 -7.269 -25.961 1.00 94.31 72 ALA A CA 1
ATOM 534 C C . ALA A 1 72 ? 16.682 -6.255 -27.114 1.00 94.31 72 ALA A C 1
ATOM 536 O O . ALA A 1 72 ? 17.391 -6.506 -28.086 1.00 94.31 72 ALA A O 1
ATOM 537 N N . ILE A 1 73 ? 16.033 -5.091 -26.985 1.00 94.94 73 ILE A N 1
ATOM 538 C CA . ILE A 1 73 ? 16.105 -4.001 -27.974 1.00 94.94 73 ILE A CA 1
ATOM 539 C C . ILE A 1 73 ? 17.543 -3.492 -28.112 1.00 94.94 73 ILE A C 1
ATOM 541 O O . ILE A 1 73 ? 18.053 -3.395 -29.227 1.00 94.94 73 ILE A O 1
ATOM 545 N N . ARG A 1 74 ? 18.232 -3.219 -26.995 1.00 95.62 74 ARG A N 1
ATOM 546 C CA . ARG A 1 74 ? 19.633 -2.765 -27.031 1.00 95.62 74 ARG A CA 1
ATOM 547 C C . ARG A 1 74 ? 20.546 -3.785 -27.691 1.00 95.62 74 ARG A C 1
ATOM 549 O O . ARG A 1 74 ? 21.355 -3.411 -28.534 1.00 95.62 74 ARG A O 1
ATOM 556 N N . LYS A 1 75 ? 20.370 -5.067 -27.365 1.00 94.62 75 LYS A N 1
ATOM 557 C CA . LYS A 1 75 ? 21.111 -6.160 -28.000 1.00 94.62 75 LYS A CA 1
ATOM 558 C C . LYS A 1 75 ? 20.829 -6.235 -29.503 1.00 94.62 75 LYS A C 1
ATOM 560 O O . LYS A 1 75 ? 21.769 -6.373 -30.277 1.00 94.62 75 LYS A O 1
ATOM 565 N N . GLY A 1 76 ? 19.565 -6.128 -29.913 1.00 94.81 76 GLY A N 1
ATOM 566 C CA . GLY A 1 76 ? 19.158 -6.185 -31.320 1.00 94.81 76 GLY A CA 1
ATOM 567 C C . GLY A 1 76 ? 19.703 -5.032 -32.164 1.00 94.81 76 GLY A C 1
ATOM 568 O O . GLY A 1 76 ? 20.012 -5.227 -33.333 1.00 94.81 76 GLY A O 1
ATOM 569 N N . LEU A 1 77 ? 19.876 -3.855 -31.560 1.00 94.94 77 LEU A N 1
ATOM 570 C CA . LEU A 1 77 ? 20.369 -2.644 -32.224 1.00 94.94 77 LEU A CA 1
ATOM 571 C C . LEU A 1 77 ? 21.856 -2.355 -31.967 1.00 94.94 77 LEU A C 1
ATOM 573 O O . LEU A 1 77 ? 22.338 -1.278 -32.318 1.00 94.94 77 LEU A O 1
ATOM 577 N N . ALA A 1 78 ? 22.575 -3.293 -31.339 1.00 94.38 78 ALA A N 1
ATOM 578 C CA . ALA A 1 78 ? 23.973 -3.137 -30.931 1.00 94.38 78 ALA A CA 1
ATOM 579 C C . ALA A 1 78 ? 24.243 -1.822 -30.161 1.00 94.38 78 ALA A C 1
ATOM 581 O O . ALA A 1 78 ? 25.255 -1.150 -30.367 1.00 94.38 78 ALA A O 1
ATOM 582 N N . LEU A 1 79 ? 23.312 -1.438 -29.284 1.00 92.75 79 LEU A N 1
ATOM 583 C CA . LEU A 1 79 ? 23.421 -0.257 -28.426 1.00 92.75 79 LEU A CA 1
ATOM 584 C C . LEU A 1 79 ? 24.251 -0.564 -27.173 1.00 92.75 79 LEU A C 1
ATOM 586 O O . LEU A 1 79 ? 24.448 -1.721 -26.801 1.00 92.75 79 LEU A O 1
ATOM 590 N N . ALA A 1 80 ? 24.717 0.491 -26.502 1.00 91.50 80 ALA A N 1
ATOM 591 C CA . ALA A 1 80 ? 25.495 0.369 -25.274 1.00 91.50 80 ALA A CA 1
ATOM 592 C C . ALA A 1 80 ? 24.708 -0.353 -24.169 1.00 91.50 80 ALA A C 1
ATOM 594 O O . ALA A 1 80 ? 23.527 -0.070 -23.948 1.00 91.50 80 ALA A O 1
ATOM 595 N N . ASP A 1 81 ? 25.379 -1.249 -23.442 1.00 89.56 81 ASP A N 1
ATOM 596 C CA . ASP A 1 81 ? 24.777 -1.933 -22.301 1.00 89.56 81 ASP A CA 1
ATOM 597 C C . ASP A 1 81 ? 24.598 -0.958 -21.133 1.00 89.56 81 ASP A C 1
ATOM 599 O O . ASP A 1 81 ? 25.557 -0.375 -20.619 1.00 89.56 81 ASP A O 1
ATOM 603 N N . ARG A 1 82 ? 23.340 -0.729 -20.753 1.00 90.94 82 ARG A N 1
ATOM 604 C CA . ARG A 1 82 ? 22.969 0.190 -19.679 1.00 90.94 82 ARG A CA 1
ATOM 605 C C . ARG A 1 82 ? 21.601 -0.145 -19.106 1.00 90.94 82 ARG A C 1
ATOM 607 O O . ARG A 1 82 ? 20.717 -0.672 -19.786 1.00 90.94 82 ARG A O 1
ATOM 614 N N . SER A 1 83 ? 21.404 0.246 -17.853 1.00 88.38 83 SER A N 1
ATOM 615 C CA . SER A 1 83 ? 20.113 0.189 -17.174 1.00 88.38 83 SER A CA 1
ATOM 616 C C . SER A 1 83 ? 19.289 1.466 -17.409 1.00 88.38 83 SER A C 1
ATOM 618 O O . SER A 1 83 ? 19.812 2.514 -17.792 1.00 88.38 83 SER A O 1
ATOM 620 N N . GLY A 1 84 ? 17.975 1.375 -17.186 1.00 92.38 84 GLY A N 1
ATOM 621 C CA . GLY A 1 84 ? 17.034 2.486 -17.367 1.00 92.38 84 GLY A 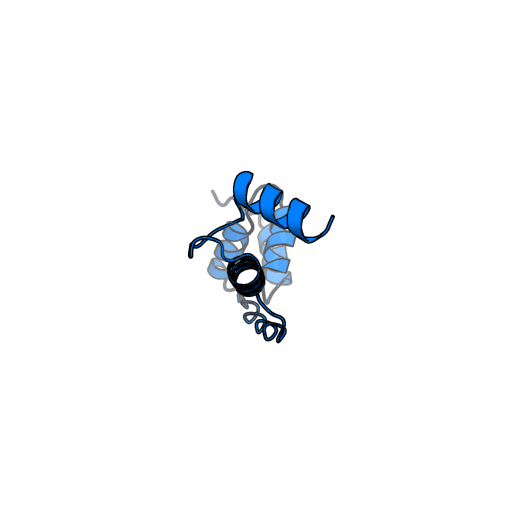CA 1
ATOM 622 C C . GLY A 1 84 ? 16.378 2.537 -18.751 1.00 92.38 84 GLY A C 1
ATOM 623 O O . GLY A 1 84 ? 16.545 1.629 -19.569 1.00 92.38 84 GLY A O 1
ATOM 624 N N . ASP A 1 85 ? 15.596 3.591 -18.988 1.00 95.75 85 ASP A N 1
ATOM 625 C CA . ASP A 1 85 ? 14.823 3.801 -20.222 1.00 95.75 85 ASP A CA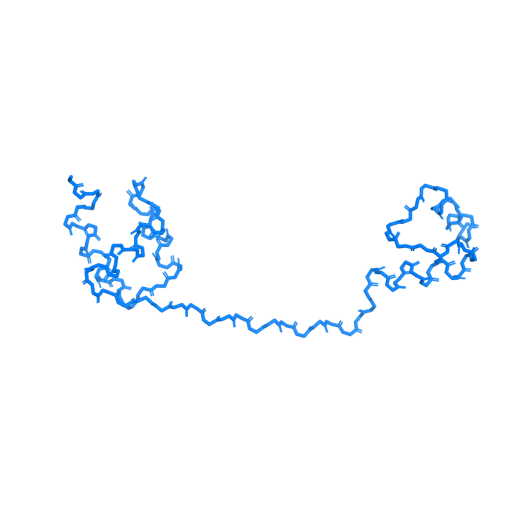 1
ATOM 626 C C . ASP A 1 85 ? 15.711 4.138 -21.432 1.00 95.75 85 ASP A C 1
ATOM 628 O O . ASP A 1 85 ? 16.874 4.498 -21.267 1.00 95.75 85 ASP A O 1
ATOM 632 N N . LEU A 1 86 ? 15.192 4.012 -22.658 1.00 94.88 86 LEU A N 1
ATOM 633 C CA . LEU A 1 86 ? 15.918 4.442 -23.860 1.00 94.88 86 LEU A CA 1
ATOM 634 C C . LEU A 1 86 ? 16.081 5.969 -23.863 1.00 94.88 86 LEU A C 1
ATOM 636 O O . LEU A 1 86 ? 15.143 6.711 -23.575 1.00 94.88 86 LEU A O 1
ATOM 640 N N . THR A 1 87 ? 17.280 6.438 -24.189 1.00 95.69 87 THR A N 1
ATOM 641 C CA . THR A 1 87 ? 17.543 7.849 -24.482 1.00 95.69 87 THR A CA 1
ATOM 642 C C . THR A 1 87 ? 16.913 8.248 -25.812 1.00 95.69 87 THR A C 1
ATOM 644 O O . THR A 1 87 ? 16.580 7.403 -26.641 1.00 95.69 87 THR A O 1
ATOM 647 N N . LYS A 1 88 ? 16.823 9.559 -26.058 1.00 96.38 88 LYS A N 1
ATOM 648 C CA . LYS A 1 88 ? 16.390 10.088 -27.355 1.00 96.38 88 LYS A CA 1
ATOM 649 C C . LYS A 1 88 ? 17.219 9.527 -28.522 1.00 96.38 88 LYS A C 1
ATOM 651 O O . LYS A 1 88 ? 16.637 9.083 -29.500 1.00 96.38 88 LYS A O 1
ATOM 656 N N . ALA A 1 89 ? 18.544 9.469 -28.378 1.00 94.50 89 ALA A N 1
ATOM 657 C CA . ALA A 1 89 ? 19.429 8.913 -29.402 1.00 94.50 89 ALA A CA 1
ATOM 658 C C . ALA A 1 89 ? 19.181 7.410 -29.629 1.00 94.50 89 ALA A C 1
ATOM 660 O O . ALA A 1 89 ? 19.128 6.953 -30.763 1.00 94.50 89 ALA A O 1
ATOM 661 N N . GLU A 1 90 ? 18.969 6.629 -28.564 1.00 95.19 90 GLU A N 1
ATOM 662 C CA . GLU A 1 90 ? 18.617 5.207 -28.698 1.00 95.19 90 GLU A CA 1
ATOM 663 C 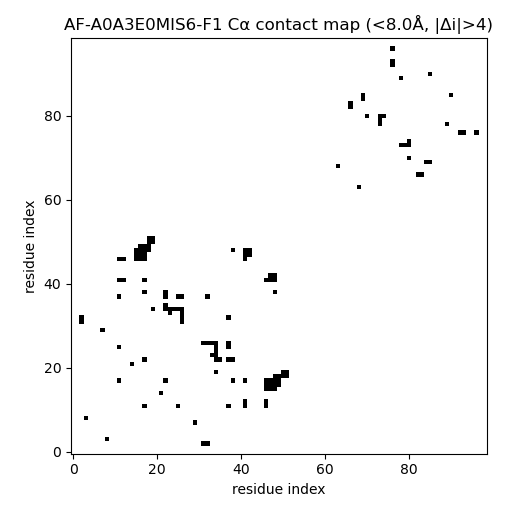C . GLU A 1 90 ? 17.253 5.021 -29.393 1.00 95.19 90 GLU A C 1
ATOM 665 O O . GLU A 1 90 ? 17.091 4.087 -30.172 1.00 95.19 90 GLU A O 1
ATOM 670 N N . LEU A 1 91 ? 16.283 5.915 -29.161 1.00 96.00 91 LEU A N 1
ATOM 671 C CA . LEU A 1 91 ? 14.983 5.892 -29.844 1.00 96.00 91 LEU A CA 1
ATOM 672 C C . LEU A 1 91 ? 15.082 6.255 -31.331 1.00 96.00 91 LEU A C 1
ATOM 674 O O . LEU A 1 91 ? 14.369 5.664 -32.136 1.00 96.00 91 LEU A O 1
ATOM 678 N N . GLU A 1 92 ? 15.968 7.176 -31.709 1.00 96.19 92 GLU A N 1
ATOM 679 C CA . GLU A 1 92 ? 16.249 7.484 -33.120 1.00 96.19 92 GLU A CA 1
ATOM 680 C C . GLU A 1 92 ? 16.788 6.241 -33.849 1.00 96.19 92 GLU A C 1
ATOM 682 O O . GLU A 1 92 ? 16.319 5.913 -34.934 1.00 96.19 92 GLU A O 1
ATOM 687 N N . ARG A 1 93 ? 17.663 5.462 -33.200 1.00 95.50 93 ARG A N 1
ATOM 688 C CA . ARG A 1 93 ? 18.185 4.191 -33.741 1.00 95.50 93 ARG A CA 1
ATOM 689 C C . ARG A 1 93 ? 17.108 3.114 -33.868 1.00 95.50 93 ARG A C 1
ATOM 691 O O . ARG A 1 93 ? 17.145 2.319 -34.801 1.00 95.50 93 ARG A O 1
ATOM 698 N N . VAL A 1 94 ? 16.146 3.078 -32.943 1.00 95.31 94 VAL A N 1
ATOM 699 C CA . VAL A 1 94 ? 14.967 2.204 -33.066 1.00 95.31 94 VAL A CA 1
ATOM 700 C C . VAL A 1 94 ? 14.134 2.613 -34.276 1.00 95.31 94 VAL A C 1
ATOM 702 O O . VAL A 1 94 ? 13.728 1.742 -35.037 1.00 95.31 94 VAL A O 1
ATOM 705 N N . LEU A 1 95 ? 13.898 3.916 -34.463 1.00 96.00 95 LEU A N 1
ATOM 706 C CA . LEU A 1 95 ? 13.125 4.436 -35.588 1.00 96.00 95 LEU A CA 1
ATOM 707 C C . LEU A 1 95 ? 13.790 4.103 -36.931 1.00 96.00 95 LEU A C 1
ATOM 709 O O . LEU A 1 95 ? 13.108 3.623 -37.827 1.00 96.00 95 LEU A O 1
ATOM 713 N N . GLU A 1 96 ? 15.109 4.282 -37.041 1.00 94.38 96 GLU A N 1
ATOM 714 C CA . GLU A 1 96 ? 15.899 3.888 -38.221 1.00 94.38 96 GLU A CA 1
ATOM 715 C C . GLU A 1 96 ? 15.787 2.394 -38.550 1.00 94.38 96 GLU A C 1
ATOM 717 O O . GLU A 1 96 ? 15.858 2.018 -39.712 1.00 94.38 96 GLU A O 1
ATOM 722 N N . ALA A 1 97 ? 15.644 1.534 -37.539 1.00 93.50 97 ALA A N 1
ATOM 723 C CA . ALA A 1 97 ? 15.620 0.086 -37.727 1.00 93.50 97 ALA A CA 1
ATOM 724 C C . ALA A 1 97 ? 14.247 -0.475 -38.132 1.00 93.50 97 ALA A C 1
ATOM 726 O O . ALA A 1 97 ? 14.169 -1.632 -38.547 1.00 93.50 97 ALA A O 1
ATOM 727 N N . ILE A 1 98 ? 13.173 0.302 -37.958 1.00 92.88 98 ILE A N 1
ATOM 728 C CA . ILE A 1 98 ? 11.797 -0.106 -38.293 1.00 92.88 98 ILE A CA 1
ATOM 729 C C . ILE A 1 98 ? 11.194 0.678 -39.465 1.00 92.88 98 ILE A C 1
ATOM 731 O O . ILE A 1 98 ? 10.092 0.336 -39.897 1.00 92.88 98 ILE A O 1
ATOM 735 N N . ALA A 1 99 ? 11.868 1.738 -39.919 1.00 80.12 99 ALA A N 1
ATOM 736 C CA . ALA A 1 99 ? 11.523 2.505 -41.114 1.00 80.12 99 ALA A CA 1
ATOM 737 C C . ALA A 1 99 ? 12.062 1.817 -42.376 1.00 80.12 99 ALA A C 1
ATOM 739 O O . ALA A 1 99 ? 11.341 1.858 -43.397 1.00 80.12 99 ALA A O 1
#

Mean predicted aligned error: 11.46 Å

Foldseek 3Di:
DDPDDPVLLVVLQVCAQAELVNLCVSCVVSVRDHSVVSVVSCVVVPGHYDYDDPDDPDDPPPDDDPQRVQQVLCVVLVHDDDDDDDDPVSVVSVVVVVD

Sequence (99 aa):
MSNYTPAMVARIKASAPLNLAKAKDLAAEFGNVTYRSVISKAQSIGVEYVKLAPVARKAKADTPTKAEYLAAIRKGLALADRSGDLTKAELERVLEAIA

Radius of gyration: 26.57 Å; Cα contacts (8 Å, |Δi|>4): 69; chains: 1; bounding box: 48×30×68 Å

Solvent-accessible surface area (backbone atoms only — not comparable to full-atom values): 6233 Å² total; per-residue (Å²): 134,76,96,66,52,75,67,56,53,52,52,54,58,74,48,54,71,32,32,71,64,60,26,43,53,50,20,63,75,62,71,81,52,50,34,68,54,46,49,54,52,33,51,76,73,72,37,53,73,50,74,76,73,79,76,78,76,74,76,75,69,100,57,84,48,73,66,53,52,53,50,50,51,28,63,75,68,74,47,82,93,74,85,79,79,81,49,74,69,56,48,51,54,51,50,67,74,75,109